Protein AF-A0AAV5CEX2-F1 (afdb_monomer_lite)

Organism: NCBI:txid191504

Structure (mmCIF, N/CA/C/O backbone):
data_AF-A0AAV5CEX2-F1
#
_entry.id   AF-A0AAV5CEX2-F1
#
loop_
_atom_site.group_PDB
_atom_site.id
_atom_site.type_symbol
_atom_site.label_atom_id
_atom_site.label_alt_id
_atom_site.label_comp_id
_atom_site.label_asym_id
_atom_site.label_entity_id
_atom_site.label_seq_id
_atom_site.pdbx_PDB_ins_code
_atom_site.Cartn_x
_atom_site.Cartn_y
_atom_site.Cartn_z
_atom_site.occupancy
_atom_site.B_iso_or_equiv
_atom_site.auth_seq_id
_atom_site.auth_comp_id
_atom_site.auth_asym_id
_atom_site.auth_atom_id
_atom_site.pdbx_PDB_model_num
ATOM 1 N N . MET A 1 1 ? 5.360 38.383 19.559 1.00 53.12 1 MET A N 1
ATOM 2 C CA . MET A 1 1 ? 5.029 36.950 19.767 1.00 53.12 1 MET A CA 1
ATOM 3 C C . MET A 1 1 ? 3.767 36.506 18.999 1.00 53.12 1 MET A C 1
ATOM 5 O O . MET A 1 1 ? 2.998 35.711 19.512 1.00 53.12 1 MET A O 1
ATOM 9 N N . THR A 1 2 ? 3.507 36.973 17.769 1.00 54.28 2 THR A N 1
ATOM 10 C CA . THR A 1 2 ? 2.119 36.939 17.240 1.00 54.28 2 THR A CA 1
ATOM 11 C C . THR A 1 2 ? 1.915 36.321 15.856 1.00 54.28 2 THR A C 1
ATOM 13 O O . THR A 1 2 ? 0.765 36.103 15.491 1.00 54.28 2 THR A O 1
ATOM 16 N N . ASN A 1 3 ? 2.972 35.969 15.113 1.00 58.25 3 ASN A N 1
ATOM 17 C CA . ASN A 1 3 ? 2.827 35.306 13.804 1.00 58.25 3 ASN A CA 1
ATOM 18 C C . ASN A 1 3 ? 3.047 33.789 13.851 1.00 58.25 3 ASN A C 1
ATOM 20 O O . ASN A 1 3 ? 2.354 33.069 13.145 1.00 58.25 3 ASN A O 1
ATOM 24 N N . SER A 1 4 ? 3.948 33.289 14.705 1.00 56.34 4 SER A N 1
ATOM 25 C CA . SER A 1 4 ? 4.245 31.848 14.772 1.00 56.34 4 SER A CA 1
ATOM 26 C C . SER A 1 4 ? 3.062 31.043 15.321 1.00 56.34 4 SER A C 1
ATOM 28 O O . SER A 1 4 ? 2.589 30.122 14.670 1.00 56.34 4 SER A O 1
ATOM 30 N N . VAL A 1 5 ? 2.484 31.482 16.448 1.00 73.75 5 VAL A N 1
ATOM 31 C CA . VAL A 1 5 ? 1.336 30.813 17.091 1.00 73.75 5 VAL A CA 1
ATOM 32 C C . VAL A 1 5 ? 0.100 30.804 16.187 1.00 73.75 5 VAL A C 1
ATOM 34 O O . VAL A 1 5 ? -0.589 29.794 16.096 1.00 73.75 5 VAL A O 1
ATOM 37 N N . LYS A 1 6 ? -0.155 31.900 15.457 1.00 67.31 6 LYS A N 1
ATOM 38 C CA . LYS A 1 6 ? -1.261 31.973 14.489 1.00 67.31 6 LYS A CA 1
ATOM 39 C C . LYS A 1 6 ? -1.053 31.028 13.304 1.00 67.31 6 LYS A C 1
ATOM 41 O O . LYS A 1 6 ? -2.017 30.441 12.832 1.00 67.31 6 LYS A O 1
ATOM 46 N N . LYS A 1 7 ? 0.192 30.858 12.848 1.00 65.12 7 LYS A N 1
ATOM 47 C CA . LYS A 1 7 ? 0.532 29.926 11.766 1.00 65.12 7 LYS A CA 1
ATOM 48 C C . LYS A 1 7 ? 0.363 28.474 12.211 1.00 65.12 7 LYS A C 1
ATOM 50 O O . LYS A 1 7 ? -0.209 27.688 11.470 1.00 65.12 7 LYS A O 1
ATOM 55 N N . THR A 1 8 ? 0.789 28.144 13.430 1.00 70.88 8 THR A N 1
ATOM 56 C CA . THR A 1 8 ? 0.593 26.813 14.023 1.00 70.88 8 THR A CA 1
ATOM 57 C C . THR A 1 8 ? -0.887 26.496 14.222 1.00 70.88 8 THR A C 1
ATOM 59 O O . THR A 1 8 ? -1.324 25.418 13.842 1.00 70.88 8 THR A O 1
ATOM 62 N N . ALA A 1 9 ? -1.677 27.440 14.741 1.00 68.81 9 ALA A N 1
ATOM 63 C CA . ALA A 1 9 ? -3.119 27.255 14.905 1.00 68.81 9 ALA A CA 1
ATOM 64 C C . ALA A 1 9 ? -3.847 27.083 13.559 1.00 68.81 9 ALA A C 1
ATOM 66 O O . ALA A 1 9 ? -4.749 26.261 13.457 1.00 68.81 9 ALA A O 1
ATOM 67 N N . ALA A 1 10 ? -3.435 27.815 12.517 1.00 64.75 10 ALA A N 1
ATOM 68 C CA . ALA A 1 10 ? -3.994 27.660 11.174 1.00 64.75 10 ALA A CA 1
ATOM 69 C C . ALA A 1 10 ? -3.638 26.305 10.541 1.00 64.75 10 ALA A C 1
ATOM 71 O O . ALA A 1 10 ? -4.496 25.695 9.915 1.00 64.75 10 ALA A O 1
ATOM 72 N N . LEU A 1 11 ? -2.405 25.820 10.732 1.00 65.06 11 LEU A N 1
ATOM 73 C CA . LEU A 1 11 ? -1.997 24.481 10.293 1.00 65.06 11 LEU A CA 1
ATOM 74 C C . LEU A 1 11 ? -2.801 23.384 10.999 1.00 65.06 11 LEU A C 1
ATOM 76 O O . LEU A 1 11 ? -3.306 22.497 10.325 1.00 65.06 11 LEU A O 1
ATOM 80 N N . LEU A 1 12 ? -2.978 23.490 12.319 1.00 66.81 12 LEU A N 1
ATOM 81 C CA . LEU A 1 12 ? -3.768 22.534 13.100 1.00 66.81 12 LEU A CA 1
ATOM 82 C C . LEU A 1 12 ? -5.240 22.523 12.670 1.00 66.81 12 LEU A C 1
ATOM 84 O O . LEU A 1 12 ? -5.784 21.460 12.409 1.00 66.81 12 LEU A O 1
ATOM 88 N N . LEU A 1 13 ? -5.861 23.696 12.501 1.00 66.56 13 LEU A N 1
ATOM 89 C CA . LEU A 1 13 ? -7.239 23.797 12.003 1.00 66.56 13 LEU A CA 1
ATOM 90 C C . LEU A 1 13 ? -7.391 23.237 10.585 1.00 66.56 13 LEU A C 1
ATOM 92 O O . LEU A 1 13 ? -8.427 22.669 10.249 1.00 66.56 13 LEU A O 1
ATOM 96 N N . GLN A 1 14 ? -6.376 23.405 9.736 1.00 61.75 14 GLN A N 1
ATOM 97 C CA . GLN A 1 14 ? -6.399 22.886 8.373 1.00 61.75 14 GLN A CA 1
ATOM 98 C C . GLN A 1 14 ? -6.194 21.366 8.333 1.00 61.75 14 GLN A C 1
ATOM 100 O O . GLN A 1 14 ? -6.849 20.694 7.534 1.00 61.75 14 GLN A O 1
ATOM 105 N N . GLU A 1 15 ? -5.345 20.813 9.201 1.00 68.44 15 GLU A N 1
ATOM 106 C CA . GLU A 1 15 ? -5.216 19.366 9.401 1.00 68.44 15 GLU A CA 1
ATOM 107 C C . GLU A 1 15 ? -6.519 18.772 9.944 1.00 68.44 15 GLU A C 1
ATOM 109 O O . GLU A 1 15 ? -7.045 17.848 9.330 1.00 68.44 15 GLU A O 1
ATOM 114 N N . GLU A 1 16 ? -7.106 19.359 10.993 1.00 69.62 16 GLU A N 1
ATOM 115 C CA . GLU A 1 16 ? -8.391 18.930 11.562 1.00 69.62 16 GLU A CA 1
ATOM 116 C C . GLU A 1 16 ? -9.518 18.977 10.523 1.00 69.62 16 GLU A C 1
ATOM 118 O O . GLU A 1 16 ? -10.242 17.999 10.355 1.00 69.62 16 GLU A O 1
ATOM 123 N N . ALA A 1 17 ? -9.645 20.068 9.760 1.00 58.16 17 ALA A N 1
ATOM 124 C CA . ALA A 1 17 ? -10.664 20.185 8.716 1.00 58.16 17 ALA A CA 1
ATOM 125 C C . ALA A 1 17 ? -10.463 19.166 7.582 1.00 58.16 17 ALA A C 1
ATOM 127 O O . ALA A 1 17 ? -11.435 18.616 7.064 1.00 58.16 17 ALA A O 1
ATOM 128 N N . THR A 1 18 ? -9.210 18.884 7.211 1.00 57.75 18 THR A N 1
ATOM 129 C CA . THR A 1 18 ? -8.887 17.847 6.219 1.00 57.75 18 THR A CA 1
ATOM 130 C C . THR A 1 18 ? -9.246 16.464 6.753 1.00 57.75 18 THR A C 1
ATOM 132 O O . THR A 1 18 ? -9.806 15.651 6.023 1.00 57.75 18 THR A O 1
ATOM 135 N N . GLN A 1 19 ? -8.980 16.214 8.032 1.00 63.09 19 GLN A N 1
ATOM 136 C CA . GLN A 1 19 ? -9.268 14.954 8.704 1.00 63.09 19 GLN A CA 1
ATOM 137 C C . GLN A 1 19 ? -10.779 14.733 8.859 1.00 63.09 19 GLN A C 1
ATOM 139 O O . GLN A 1 19 ? -11.254 13.635 8.584 1.00 63.09 19 GLN A O 1
ATOM 144 N N . ILE A 1 20 ? -11.545 15.782 9.176 1.00 63.22 20 ILE A N 1
ATOM 145 C CA . ILE A 1 20 ? -13.016 15.763 9.207 1.00 63.22 20 ILE A CA 1
ATOM 146 C C . ILE A 1 20 ? -13.577 15.509 7.805 1.00 63.22 20 ILE A C 1
ATOM 148 O O . ILE A 1 20 ? -14.399 14.619 7.628 1.00 63.22 20 ILE A O 1
ATOM 152 N N . PHE A 1 21 ? -13.110 16.232 6.782 1.00 60.03 21 PHE A N 1
ATOM 153 C CA . PHE A 1 21 ? -13.583 16.025 5.409 1.00 60.03 21 PHE A CA 1
ATOM 154 C C . PHE A 1 21 ? -13.273 14.609 4.900 1.00 60.03 21 PHE A C 1
ATOM 156 O O . PHE A 1 21 ? -14.098 13.986 4.229 1.00 60.03 21 PHE A O 1
ATOM 163 N N . GLN A 1 22 ? -12.102 14.076 5.258 1.00 63.06 22 GLN A N 1
ATOM 164 C CA . GLN A 1 22 ? -11.739 12.689 4.985 1.00 63.06 22 GLN A CA 1
ATOM 165 C C . GLN A 1 22 ? -12.627 11.703 5.753 1.00 63.06 22 GLN A C 1
ATOM 167 O O . GLN A 1 22 ? -13.055 10.723 5.153 1.00 63.06 22 GLN A O 1
ATOM 172 N N . GLN A 1 23 ? -12.950 11.956 7.025 1.00 66.00 23 GLN A N 1
ATOM 173 C CA . GLN A 1 23 ? -13.856 11.107 7.807 1.00 66.00 23 GLN A CA 1
ATOM 174 C C . GLN A 1 23 ? -15.271 11.091 7.228 1.00 66.00 23 GLN A C 1
ATOM 176 O O . GLN A 1 23 ? -15.800 10.013 6.993 1.00 66.00 23 GLN A O 1
ATOM 181 N N . GLU A 1 24 ? -15.862 12.250 6.939 1.00 66.38 24 GLU A N 1
ATOM 182 C CA . GLU A 1 24 ? -17.240 12.358 6.437 1.00 66.38 24 GLU A CA 1
ATOM 183 C C . GLU A 1 24 ? -17.398 11.721 5.049 1.00 66.38 24 GLU A C 1
ATOM 185 O O . GLU A 1 24 ? -18.304 10.918 4.815 1.00 66.38 24 GLU A O 1
ATOM 190 N N . GLY A 1 25 ? -16.471 12.008 4.125 1.00 65.88 25 GLY A N 1
ATOM 191 C CA . GLY A 1 25 ? -16.486 11.398 2.793 1.00 65.88 25 GLY A CA 1
ATOM 192 C C . GLY A 1 25 ? -16.312 9.879 2.842 1.00 65.88 25 GLY A C 1
ATOM 193 O O . GLY A 1 25 ? -16.915 9.146 2.057 1.00 65.88 25 GLY A O 1
ATOM 194 N N . MET A 1 26 ? -15.516 9.388 3.790 1.00 67.62 26 MET A N 1
ATOM 195 C CA . MET A 1 26 ? -15.276 7.962 3.950 1.00 67.62 26 MET A CA 1
ATOM 196 C C . MET A 1 26 ? -16.407 7.249 4.702 1.00 67.62 26 MET A C 1
ATOM 198 O O . MET A 1 26 ? -16.739 6.114 4.360 1.00 67.62 26 MET A O 1
ATOM 202 N N . LEU A 1 27 ? -17.056 7.921 5.656 1.00 67.19 27 LEU A N 1
ATOM 203 C CA . LEU A 1 27 ? -18.262 7.440 6.328 1.00 67.19 27 LEU A CA 1
ATOM 204 C C . LEU A 1 27 ? -19.394 7.239 5.317 1.00 67.19 27 LEU A C 1
ATOM 206 O O . LEU A 1 27 ? -20.019 6.181 5.312 1.00 67.19 27 LEU A O 1
ATOM 210 N N . PHE A 1 28 ? -19.570 8.184 4.388 1.00 68.94 28 PHE A N 1
ATOM 211 C CA . PHE A 1 28 ? -20.529 8.051 3.294 1.00 68.94 28 PHE A CA 1
ATOM 212 C C . PHE A 1 28 ? -20.245 6.809 2.439 1.00 68.94 28 PHE A C 1
ATOM 214 O O . PHE A 1 28 ? -21.138 5.999 2.219 1.00 68.94 28 PHE A O 1
ATOM 221 N N . ILE A 1 29 ? -18.993 6.595 2.014 1.00 65.50 29 ILE A N 1
ATOM 222 C CA . ILE A 1 29 ? -18.593 5.407 1.234 1.00 65.50 29 ILE A CA 1
ATOM 223 C C . ILE A 1 29 ? -18.960 4.100 1.956 1.00 65.50 29 ILE A C 1
ATOM 225 O O . ILE A 1 29 ? -19.429 3.155 1.313 1.00 65.50 29 ILE A O 1
ATOM 229 N N . LEU A 1 30 ? -18.754 4.046 3.276 1.00 66.56 30 LEU A N 1
ATOM 230 C CA . LEU A 1 30 ? -19.117 2.894 4.101 1.00 66.56 30 LEU A CA 1
ATOM 231 C C . LEU A 1 30 ? -20.638 2.716 4.198 1.00 66.56 30 LEU A C 1
ATOM 233 O O . LEU A 1 30 ? -21.121 1.590 4.098 1.00 66.56 30 LEU A O 1
ATOM 237 N N . GLU A 1 31 ? -21.386 3.808 4.352 1.00 70.94 31 GLU A N 1
ATOM 238 C CA . GLU A 1 31 ? -22.841 3.800 4.515 1.00 70.94 31 GLU A CA 1
ATOM 239 C C . GLU A 1 31 ? -23.570 3.368 3.234 1.00 70.94 31 GLU A C 1
ATOM 241 O O . GLU A 1 31 ? -24.459 2.518 3.287 1.00 70.94 31 GLU A O 1
ATOM 246 N N . VAL A 1 32 ? -23.139 3.853 2.061 1.00 75.31 32 VAL A N 1
ATOM 247 C CA . VAL A 1 32 ? -23.712 3.441 0.762 1.00 75.31 32 VAL A CA 1
ATOM 248 C C . VAL A 1 32 ? -23.079 2.173 0.177 1.00 75.31 32 VAL A C 1
ATOM 250 O O . VAL A 1 32 ? -23.439 1.761 -0.925 1.00 75.31 32 VAL A O 1
ATOM 253 N N . SER A 1 33 ? -22.165 1.518 0.907 1.00 71.12 33 SER A N 1
ATOM 254 C CA . SER A 1 33 ? -21.498 0.272 0.489 1.00 71.12 33 SER A CA 1
ATOM 255 C C . SER A 1 33 ? -20.850 0.356 -0.901 1.00 71.12 33 SER A C 1
ATOM 257 O O . SER A 1 33 ? -20.864 -0.607 -1.675 1.00 71.12 33 SER A O 1
ATOM 259 N N . LEU A 1 34 ? -20.273 1.512 -1.235 1.00 80.31 34 LEU A N 1
ATOM 260 C CA . LEU A 1 34 ? -19.620 1.702 -2.525 1.00 80.31 34 LEU A CA 1
ATOM 261 C C . LEU A 1 34 ? -18.303 0.926 -2.577 1.00 80.31 34 LEU A C 1
ATOM 263 O O . LEU A 1 34 ? -17.492 0.947 -1.650 1.00 80.31 34 LEU A O 1
ATOM 267 N N . VAL A 1 35 ? -18.075 0.243 -3.698 1.00 81.44 35 VAL A N 1
ATOM 268 C CA . VAL A 1 35 ? -16.798 -0.426 -3.952 1.00 81.44 35 VAL A CA 1
ATOM 269 C C . VAL A 1 35 ? -15.774 0.628 -4.361 1.00 81.44 35 VAL A C 1
ATOM 271 O O . VAL A 1 35 ? -15.894 1.239 -5.421 1.00 81.44 35 VAL A O 1
ATOM 274 N N . CYS A 1 36 ? -14.746 0.814 -3.536 1.00 85.88 36 CYS A N 1
ATOM 275 C CA . CYS A 1 36 ? -13.608 1.663 -3.870 1.00 85.88 36 CYS A CA 1
ATOM 276 C C . CYS A 1 36 ? -12.507 0.850 -4.543 1.00 85.88 36 CYS A C 1
ATOM 278 O O . CYS A 1 36 ? -12.081 -0.186 -4.030 1.00 85.88 36 CYS A O 1
ATOM 280 N N . TYR A 1 37 ? -12.001 1.365 -5.657 1.00 88.19 37 TYR A N 1
ATOM 281 C CA . TYR A 1 37 ? -10.818 0.835 -6.319 1.00 88.19 37 TYR A CA 1
ATOM 282 C C . TYR A 1 37 ? -9.634 1.765 -6.067 1.00 88.19 37 TYR A C 1
ATOM 284 O O . TYR A 1 37 ? -9.762 2.984 -6.164 1.00 88.19 37 TYR A O 1
ATOM 292 N N . CYS A 1 38 ? -8.489 1.184 -5.730 1.00 88.69 38 CYS A N 1
ATOM 293 C CA . CYS A 1 38 ? -7.238 1.892 -5.506 1.00 88.69 38 CYS A CA 1
ATOM 294 C C . CYS A 1 38 ? -6.265 1.540 -6.626 1.00 88.69 38 CYS A C 1
ATOM 296 O O . CYS A 1 38 ? -6.035 0.357 -6.874 1.00 88.69 38 CYS A O 1
ATOM 298 N N . ASN A 1 39 ? -5.707 2.548 -7.289 1.00 89.69 39 ASN A N 1
ATOM 299 C CA . ASN A 1 39 ? -4.622 2.383 -8.249 1.00 89.69 39 ASN A CA 1
ATOM 300 C C . ASN A 1 39 ? -3.357 2.969 -7.618 1.00 89.69 39 ASN A C 1
ATOM 302 O O . ASN A 1 39 ? -3.332 4.161 -7.308 1.00 89.69 39 ASN A O 1
ATOM 306 N N . VAL A 1 40 ? -2.364 2.121 -7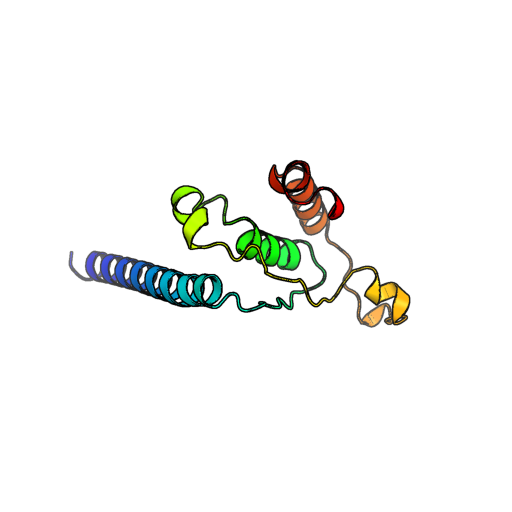.368 1.00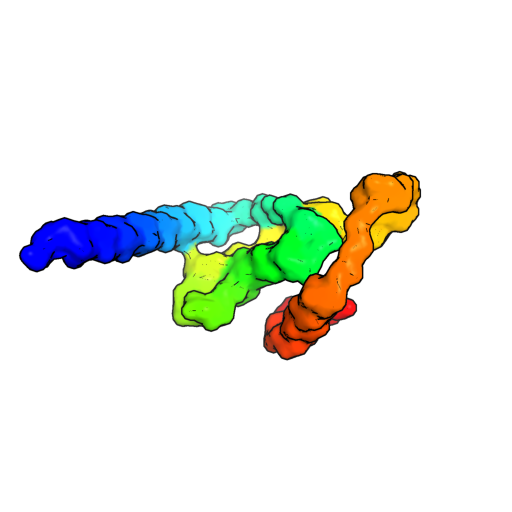 89.06 40 VAL A N 1
ATOM 307 C CA . VAL A 1 40 ? -1.090 2.493 -6.737 1.00 89.06 40 VAL A CA 1
ATOM 308 C C . VAL A 1 40 ? 0.057 1.850 -7.497 1.00 89.06 40 VAL A C 1
ATOM 310 O O . VAL A 1 40 ? -0.121 0.833 -8.171 1.00 89.06 40 VAL A O 1
ATOM 313 N N . ASP A 1 41 ? 1.240 2.435 -7.353 1.00 87.31 41 ASP A N 1
ATOM 314 C CA . ASP A 1 41 ? 2.454 1.913 -7.963 1.00 87.31 41 ASP A CA 1
ATOM 315 C C . ASP A 1 41 ? 2.794 0.510 -7.434 1.00 87.31 41 ASP A C 1
ATOM 317 O O . ASP A 1 41 ? 2.523 0.166 -6.279 1.00 87.31 41 ASP A O 1
ATOM 321 N N . SER A 1 42 ? 3.410 -0.307 -8.294 1.00 86.19 42 SER A N 1
ATOM 322 C CA . SER A 1 42 ? 3.830 -1.683 -7.990 1.00 86.19 42 SER A CA 1
ATOM 323 C C . SER A 1 42 ? 5.105 -1.724 -7.131 1.00 86.19 42 SER A C 1
ATOM 325 O O . SER A 1 42 ? 6.060 -2.440 -7.450 1.00 86.19 42 SER A O 1
ATOM 327 N N . ASP A 1 43 ? 5.144 -0.954 -6.050 1.00 89.00 43 ASP A N 1
ATOM 328 C CA . ASP A 1 43 ? 6.282 -0.857 -5.143 1.00 89.00 43 ASP A CA 1
ATOM 329 C C . ASP A 1 43 ? 5.846 -0.949 -3.662 1.00 89.00 43 ASP A C 1
ATOM 331 O O . ASP A 1 43 ? 4.651 -0.928 -3.338 1.00 89.00 43 ASP A O 1
ATOM 335 N N . PRO A 1 44 ? 6.800 -1.087 -2.721 1.00 91.25 44 PRO A N 1
ATOM 336 C CA . PRO A 1 44 ? 6.477 -1.199 -1.301 1.00 91.25 44 PRO A CA 1
ATOM 337 C C . PRO A 1 44 ? 5.774 0.036 -0.718 1.00 91.25 44 PRO A C 1
ATOM 339 O O . PRO A 1 44 ? 5.094 -0.086 0.300 1.00 91.25 44 PRO A O 1
ATOM 342 N N . TYR A 1 45 ? 5.928 1.220 -1.313 1.00 90.81 45 TYR A N 1
ATOM 343 C CA . TYR A 1 45 ? 5.291 2.455 -0.853 1.00 90.81 45 TYR A CA 1
ATOM 344 C C . TYR A 1 45 ? 3.841 2.540 -1.327 1.00 90.81 45 TYR A C 1
ATOM 346 O O . TYR A 1 45 ? 2.964 2.829 -0.512 1.00 90.81 45 TYR A O 1
ATOM 354 N N . GLY A 1 46 ? 3.571 2.224 -2.594 1.00 90.75 46 GLY A N 1
ATOM 355 C CA . GLY A 1 46 ? 2.223 2.099 -3.139 1.00 90.75 46 GLY A CA 1
ATOM 356 C C . GLY A 1 46 ? 1.405 1.081 -2.349 1.00 90.75 46 GLY A C 1
ATOM 357 O O . GLY A 1 46 ? 0.289 1.371 -1.904 1.00 90.75 46 GLY A O 1
ATOM 358 N N . PHE A 1 47 ? 2.010 -0.069 -2.045 1.00 90.44 47 PHE A N 1
ATOM 359 C CA . PHE A 1 47 ? 1.391 -1.061 -1.175 1.00 90.44 47 PHE A CA 1
ATOM 360 C C . PHE A 1 47 ? 1.116 -0.518 0.243 1.00 90.44 47 PHE A C 1
ATOM 362 O O . PHE A 1 47 ? 0.034 -0.737 0.785 1.00 90.44 47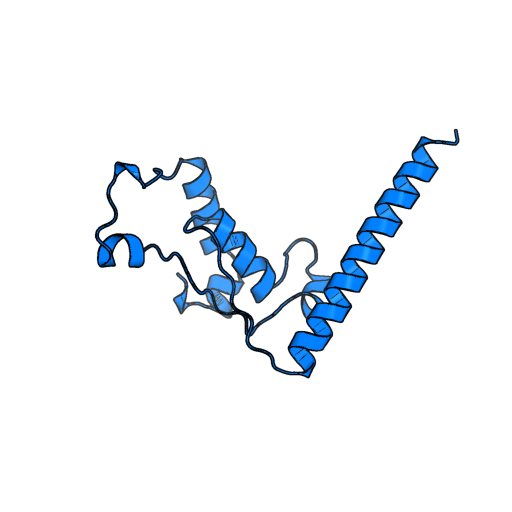 PHE A O 1
ATOM 369 N N . ASP A 1 48 ? 2.060 0.209 0.855 1.00 90.81 48 ASP A N 1
ATOM 370 C CA . ASP A 1 48 ? 1.894 0.814 2.189 1.00 90.81 48 ASP A CA 1
ATOM 371 C C . ASP A 1 48 ? 0.724 1.815 2.230 1.00 90.81 48 ASP A C 1
ATOM 373 O O . ASP A 1 48 ? -0.039 1.850 3.201 1.00 90.81 48 ASP A O 1
ATOM 377 N N . ILE A 1 49 ? 0.540 2.591 1.157 1.00 90.12 49 ILE A N 1
ATOM 378 C CA . ILE A 1 49 ? -0.592 3.512 0.987 1.00 90.12 49 ILE A CA 1
ATOM 379 C C . ILE A 1 49 ? -1.904 2.726 0.949 1.00 90.12 49 ILE A C 1
ATOM 381 O O . ILE A 1 49 ? -2.807 2.994 1.744 1.00 90.12 49 ILE A O 1
ATOM 385 N N . MET A 1 50 ? -2.001 1.719 0.080 1.00 90.38 50 MET A N 1
ATOM 386 C CA . MET A 1 50 ? -3.201 0.887 -0.035 1.00 90.38 50 MET A CA 1
ATOM 387 C C . MET A 1 50 ? -3.533 0.188 1.293 1.00 90.38 50 MET A C 1
ATOM 389 O O . MET A 1 50 ? -4.676 0.230 1.755 1.00 90.38 50 MET A O 1
ATOM 393 N N . ALA A 1 51 ? -2.527 -0.375 1.964 1.00 89.88 51 ALA A N 1
ATOM 394 C CA . ALA A 1 51 ? -2.688 -1.016 3.262 1.00 89.88 51 ALA A CA 1
ATOM 395 C C . ALA A 1 51 ? -3.136 -0.025 4.349 1.00 89.88 51 ALA A C 1
ATOM 397 O O . ALA A 1 51 ? -3.937 -0.385 5.210 1.00 89.88 51 ALA A O 1
ATOM 398 N N . THR A 1 52 ? -2.672 1.226 4.298 1.00 88.69 52 THR A N 1
ATOM 399 C CA . THR A 1 52 ? -3.110 2.288 5.215 1.00 88.69 52 THR A CA 1
ATOM 400 C C . THR A 1 52 ? -4.587 2.610 5.026 1.00 88.69 52 THR A C 1
ATOM 402 O O . THR A 1 52 ? -5.310 2.712 6.013 1.00 88.69 52 THR A O 1
ATOM 405 N N . TYR A 1 53 ? -5.066 2.705 3.784 1.00 87.81 53 TYR A N 1
ATOM 406 C CA . TYR A 1 53 ? -6.492 2.903 3.523 1.00 87.81 53 TYR A CA 1
ATOM 407 C C . TYR A 1 53 ? -7.330 1.682 3.908 1.00 87.81 53 TYR A C 1
ATOM 409 O O . TYR A 1 53 ? -8.442 1.846 4.395 1.00 87.81 53 TYR A O 1
ATOM 417 N N . LYS A 1 54 ? -6.821 0.457 3.736 1.00 87.81 54 LYS A N 1
ATOM 418 C CA . LYS A 1 54 ? -7.587 -0.761 4.042 1.00 87.81 54 LYS A CA 1
ATOM 419 C C . LYS A 1 54 ? -7.648 -1.096 5.531 1.00 87.81 54 LYS A C 1
ATOM 421 O O . LYS A 1 54 ? -8.717 -1.408 6.056 1.00 87.81 54 LYS A O 1
ATOM 426 N N . PHE A 1 55 ? -6.500 -1.070 6.201 1.00 87.81 55 PHE A N 1
ATOM 427 C CA . PHE A 1 55 ? -6.345 -1.526 7.586 1.00 87.81 55 PHE A CA 1
ATOM 428 C C . PHE A 1 55 ? -6.270 -0.369 8.585 1.00 87.81 55 PHE A C 1
ATOM 430 O O . PHE A 1 55 ? -6.498 -0.577 9.777 1.00 87.81 55 PHE A O 1
ATOM 437 N N . GLY A 1 56 ? -6.014 0.848 8.104 1.00 86.44 56 GLY A N 1
ATOM 438 C CA . GLY A 1 56 ? -5.799 2.038 8.917 1.00 86.44 56 GLY A CA 1
ATOM 439 C C . GLY A 1 56 ? -4.316 2.342 9.143 1.00 86.44 56 GLY A C 1
ATOM 440 O O . GLY A 1 56 ? -3.442 1.476 9.065 1.00 86.44 56 GLY A O 1
ATOM 441 N N . SER A 1 57 ? -4.025 3.607 9.448 1.00 83.31 57 SER A N 1
ATOM 442 C CA . SER A 1 57 ? -2.675 4.058 9.796 1.00 83.31 57 SER A CA 1
ATOM 443 C C . SER A 1 57 ? -2.303 3.645 11.218 1.00 83.31 57 SER A C 1
ATOM 445 O O . SER A 1 57 ? -3.053 3.890 12.159 1.00 83.31 57 SER A O 1
ATOM 447 N N . LEU A 1 58 ? -1.086 3.123 11.402 1.00 77.12 58 LEU A N 1
ATOM 448 C CA . LEU A 1 58 ? -0.539 2.829 12.734 1.00 77.12 58 LEU A CA 1
ATOM 449 C C . LEU A 1 58 ? -0.396 4.090 13.603 1.00 77.12 58 LEU A C 1
ATOM 451 O O . LEU A 1 58 ? -0.525 4.010 14.821 1.00 77.12 58 LEU A O 1
ATOM 455 N N . LYS A 1 59 ? -0.142 5.255 12.988 1.00 75.38 59 LYS A N 1
ATOM 456 C CA . LYS A 1 59 ? -0.011 6.535 13.708 1.00 75.38 59 LYS A CA 1
ATOM 457 C C . LYS A 1 59 ? -1.359 7.081 14.176 1.00 75.38 59 LYS A C 1
ATOM 459 O O . LYS A 1 59 ? -1.405 7.791 15.171 1.00 75.38 59 LYS A O 1
ATOM 464 N N . LEU A 1 60 ? -2.434 6.733 13.471 1.00 77.69 60 LEU A N 1
ATOM 465 C CA . LEU A 1 60 ? -3.808 7.144 13.765 1.00 77.69 60 LEU A CA 1
ATOM 466 C C . LEU A 1 60 ? -4.649 5.932 14.179 1.00 77.69 60 LEU A C 1
ATOM 468 O O . LEU A 1 60 ? -5.801 5.798 13.780 1.00 77.69 60 LEU A O 1
ATOM 472 N N . ALA A 1 61 ? -4.071 5.017 14.964 1.00 74.06 61 ALA A N 1
ATOM 473 C CA . ALA A 1 61 ? -4.729 3.758 15.310 1.00 74.06 61 ALA A CA 1
ATOM 474 C C . ALA A 1 61 ? -6.057 3.960 16.066 1.00 74.06 61 ALA A C 1
ATOM 476 O O . ALA A 1 61 ? -6.949 3.120 15.970 1.00 74.06 61 ALA A O 1
ATOM 477 N N . TYR A 1 62 ? -6.192 5.073 16.799 1.00 73.19 62 TYR A N 1
ATOM 478 C CA . TYR A 1 62 ? -7.426 5.435 17.496 1.00 73.19 62 TYR A CA 1
ATOM 479 C C . TYR A 1 62 ? -8.565 5.746 16.509 1.00 73.19 62 TYR A C 1
ATOM 481 O O . TYR A 1 62 ? -9.655 5.186 16.632 1.00 73.19 62 TYR A O 1
ATOM 489 N N . ASP A 1 63 ? -8.275 6.537 15.474 1.00 73.31 63 ASP A N 1
ATOM 490 C CA . ASP A 1 63 ? -9.245 6.961 14.455 1.00 73.31 63 ASP A CA 1
ATOM 491 C C . ASP A 1 63 ? -9.364 5.979 13.283 1.00 73.31 63 ASP A C 1
ATOM 493 O O . ASP A 1 63 ? -10.257 6.104 12.448 1.00 73.31 63 ASP A O 1
ATOM 497 N N . ALA A 1 64 ? -8.493 4.969 13.216 1.00 73.25 64 ALA A N 1
ATOM 498 C CA . ALA A 1 64 ? -8.426 3.999 12.125 1.00 73.25 64 ALA A CA 1
ATOM 499 C C . ALA A 1 64 ? -9.769 3.309 11.835 1.00 73.25 64 ALA A C 1
ATOM 501 O O . ALA A 1 64 ? -10.040 2.955 10.692 1.00 73.25 64 ALA A O 1
ATOM 502 N N . LYS A 1 65 ? -10.637 3.145 12.842 1.00 72.31 65 LYS A N 1
ATOM 503 C CA . LYS A 1 65 ? -11.982 2.573 12.658 1.00 72.31 65 LYS A CA 1
ATOM 504 C C . LYS A 1 65 ? -12.879 3.428 11.760 1.00 72.31 65 LYS A C 1
ATOM 506 O O . LYS A 1 65 ? -13.704 2.869 11.048 1.00 72.31 65 LYS A O 1
ATOM 511 N N . PHE A 1 66 ? -12.693 4.744 11.793 1.00 72.38 66 PHE A N 1
ATOM 512 C CA . PHE A 1 66 ? -13.456 5.729 11.024 1.00 72.38 66 PHE A CA 1
ATOM 513 C C . PHE A 1 66 ? -12.702 6.231 9.790 1.00 72.38 66 PHE A C 1
ATOM 515 O O . PHE A 1 66 ? -13.255 7.007 9.025 1.00 72.38 66 PHE A O 1
ATOM 522 N N . LEU A 1 67 ? -11.447 5.802 9.603 1.00 77.06 67 LEU A N 1
ATOM 523 C CA . LEU A 1 67 ? -10.551 6.230 8.519 1.00 77.06 67 LEU A CA 1
ATOM 524 C C . LEU A 1 67 ? -10.066 5.083 7.613 1.00 77.06 67 LEU A C 1
ATOM 526 O O . LEU A 1 67 ? -9.240 5.305 6.728 1.00 77.06 67 LEU A O 1
ATOM 530 N N . ARG A 1 68 ? -10.571 3.858 7.812 1.00 84.25 68 ARG A N 1
ATOM 531 C CA . ARG A 1 68 ? -10.317 2.718 6.927 1.00 84.25 68 ARG A CA 1
ATOM 532 C C . ARG A 1 68 ? -11.493 2.381 6.004 1.00 84.25 68 ARG A C 1
ATOM 534 O O . ARG A 1 68 ? -12.645 2.346 6.429 1.00 84.25 68 ARG A O 1
ATOM 541 N N . VAL A 1 69 ? -11.177 1.999 4.770 1.00 86.25 69 VAL A N 1
ATOM 542 C CA . VAL A 1 69 ? -12.101 1.462 3.764 1.00 86.25 69 VAL A CA 1
ATOM 543 C C . VAL A 1 69 ? -11.807 -0.035 3.581 1.00 86.25 69 VAL A C 1
ATOM 545 O O . VAL A 1 69 ? -10.998 -0.406 2.732 1.00 86.25 69 VAL A O 1
ATOM 548 N N . PRO A 1 70 ? -12.443 -0.940 4.348 1.00 83.75 70 PRO A N 1
ATOM 549 C CA . PRO A 1 70 ? -12.113 -2.368 4.317 1.00 83.75 70 PRO A CA 1
ATOM 550 C C . PRO A 1 70 ? -12.449 -3.029 2.971 1.00 83.75 70 PRO A C 1
ATOM 552 O O . PRO A 1 70 ? -11.795 -3.992 2.572 1.00 83.75 70 PRO A O 1
ATOM 555 N N . ASN A 1 71 ? -13.431 -2.480 2.247 1.00 85.44 71 ASN A N 1
ATOM 556 C CA . ASN A 1 71 ? -13.879 -2.970 0.942 1.00 85.44 71 ASN A CA 1
ATOM 557 C C . ASN A 1 71 ? -13.023 -2.464 -0.229 1.00 85.44 71 ASN A C 1
ATOM 559 O O . ASN A 1 71 ? -13.368 -2.727 -1.383 1.00 85.44 71 ASN A O 1
ATOM 563 N N . ILE A 1 72 ? -11.935 -1.733 0.044 1.00 88.00 72 ILE A N 1
ATOM 564 C CA . ILE A 1 72 ? -11.056 -1.235 -1.007 1.00 88.00 72 ILE A CA 1
ATOM 565 C C . ILE A 1 72 ? -10.399 -2.402 -1.747 1.00 88.00 72 ILE A C 1
ATOM 567 O O . ILE A 1 72 ? -9.888 -3.357 -1.147 1.00 88.00 72 ILE A O 1
ATOM 571 N N . ARG A 1 73 ? -10.432 -2.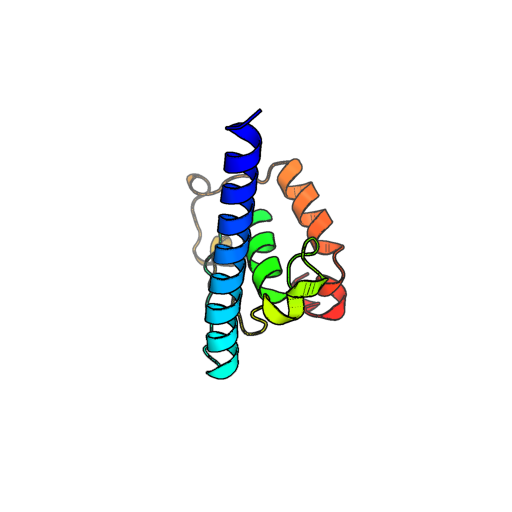327 -3.075 1.00 87.69 73 ARG A N 1
ATOM 572 C CA . ARG A 1 73 ? -9.825 -3.307 -3.973 1.00 87.69 73 ARG A CA 1
ATOM 573 C C . ARG A 1 73 ? -8.650 -2.663 -4.681 1.00 87.69 73 ARG A C 1
ATOM 575 O O . ARG A 1 73 ? -8.790 -1.592 -5.267 1.00 87.69 73 ARG A O 1
ATOM 582 N N . TRP A 1 74 ? -7.496 -3.313 -4.629 1.00 87.94 74 TRP A N 1
ATOM 583 C CA . TRP A 1 74 ? -6.352 -2.888 -5.422 1.00 87.94 74 TRP A CA 1
ATOM 584 C C . TRP A 1 74 ? -6.617 -3.263 -6.883 1.00 87.94 74 TRP A C 1
ATOM 586 O O . TRP A 1 74 ? -6.901 -4.421 -7.178 1.00 87.94 74 TRP A O 1
ATOM 596 N N . LEU A 1 75 ? -6.615 -2.268 -7.768 1.00 85.31 75 LEU A N 1
ATOM 597 C CA . LEU A 1 75 ? -6.864 -2.443 -9.198 1.00 85.31 75 LEU A CA 1
ATOM 598 C C . LEU A 1 75 ? -5.587 -2.823 -9.973 1.00 85.31 75 LEU A C 1
ATOM 600 O O . LEU A 1 75 ? -5.694 -3.341 -11.077 1.00 85.31 75 LEU A O 1
ATOM 604 N N . GLY A 1 76 ? -4.406 -2.577 -9.400 1.00 78.06 76 GLY A N 1
ATOM 605 C CA . GLY A 1 76 ? -3.098 -2.777 -10.035 1.00 78.06 76 GLY A CA 1
ATOM 606 C C . GLY A 1 76 ? -2.202 -1.544 -9.871 1.00 78.06 76 GLY A C 1
ATOM 607 O O . GLY A 1 76 ? -2.610 -0.586 -9.210 1.00 78.06 76 GLY A O 1
ATOM 608 N N . VAL A 1 77 ? -0.971 -1.526 -10.396 1.00 78.00 77 VAL A N 1
ATOM 609 C CA . VAL A 1 77 ? -0.249 -2.560 -11.181 1.00 78.00 77 VAL A CA 1
ATOM 610 C C . VAL A 1 77 ? 0.309 -3.651 -10.260 1.00 78.00 77 VAL A C 1
ATOM 612 O O . VAL A 1 77 ? 0.980 -3.333 -9.281 1.00 78.00 77 VAL A O 1
ATOM 615 N N . PHE A 1 78 ? 0.065 -4.930 -10.557 1.00 83.12 78 PHE A N 1
ATOM 616 C CA . PHE A 1 78 ? 0.639 -6.031 -9.778 1.00 83.12 78 PHE A CA 1
ATOM 617 C C . PHE A 1 78 ? 1.999 -6.474 -10.325 1.00 83.12 78 PHE A C 1
ATOM 619 O O . PHE A 1 78 ? 2.296 -6.384 -11.518 1.00 83.12 78 PHE A O 1
ATOM 626 N N . THR A 1 79 ? 2.824 -7.067 -9.461 1.00 79.00 79 THR A N 1
ATOM 627 C CA . THR A 1 79 ? 4.102 -7.665 -9.878 1.00 79.00 79 THR A CA 1
ATOM 628 C C . THR A 1 79 ? 3.915 -8.859 -10.823 1.00 79.00 79 THR A C 1
ATOM 630 O O . THR A 1 79 ? 4.813 -9.162 -11.611 1.00 79.00 79 THR A O 1
ATOM 633 N N . SER A 1 80 ? 2.754 -9.524 -10.783 1.00 82.50 80 SER A N 1
ATOM 634 C CA . SER A 1 80 ? 2.341 -10.548 -11.752 1.00 82.50 80 SER A CA 1
ATOM 635 C C . SER A 1 80 ? 2.127 -9.969 -13.149 1.00 82.50 80 SER A C 1
ATOM 637 O O . SER A 1 80 ? 2.576 -10.569 -14.127 1.00 82.50 80 SER A O 1
ATOM 639 N N . ASP A 1 81 ? 1.538 -8.775 -13.234 1.00 83.88 81 ASP A N 1
ATOM 640 C CA . ASP A 1 81 ? 1.208 -8.102 -14.494 1.00 83.88 81 ASP A CA 1
ATOM 641 C C . ASP A 1 81 ? 2.484 -7.783 -15.282 1.00 83.88 81 ASP A C 1
ATOM 643 O O . ASP A 1 81 ? 2.521 -7.880 -16.507 1.00 83.88 81 ASP A O 1
ATOM 647 N N . LEU A 1 82 ? 3.587 -7.498 -14.578 1.00 81.38 82 LEU A N 1
ATOM 648 C CA . LEU A 1 82 ? 4.897 -7.294 -15.202 1.00 81.38 82 LEU A CA 1
ATOM 649 C C . LEU A 1 82 ? 5.339 -8.491 -16.056 1.00 81.38 82 LEU A C 1
ATOM 651 O O . LEU A 1 82 ? 6.009 -8.292 -17.075 1.00 81.38 82 LEU A O 1
ATOM 655 N N . LYS A 1 83 ? 5.002 -9.716 -15.625 1.00 81.69 83 LYS A N 1
ATOM 656 C CA . LYS A 1 83 ? 5.306 -10.960 -16.346 1.00 81.69 83 LYS A CA 1
ATOM 657 C C . LYS A 1 83 ? 4.262 -11.251 -17.418 1.00 81.69 83 LYS A C 1
ATOM 659 O O . LYS A 1 83 ? 4.647 -11.631 -18.516 1.00 81.69 83 LYS A O 1
ATOM 664 N N . GLU A 1 84 ? 2.982 -11.065 -17.107 1.00 86.94 84 GLU A N 1
ATOM 665 C CA . GLU A 1 84 ? 1.868 -11.364 -18.015 1.00 86.94 84 GLU A CA 1
ATOM 666 C C . GLU A 1 84 ? 1.884 -10.486 -19.271 1.00 86.94 84 GLU A C 1
ATOM 668 O O . GLU A 1 84 ? 1.746 -10.990 -20.383 1.00 86.94 84 GLU A O 1
ATOM 673 N N . TYR A 1 85 ? 2.148 -9.188 -19.110 1.00 85.88 85 TYR A N 1
ATOM 674 C CA . TYR A 1 85 ? 2.199 -8.233 -20.220 1.00 85.88 85 TYR A CA 1
ATOM 675 C C . TYR A 1 85 ? 3.595 -8.087 -20.842 1.00 85.88 85 TYR A C 1
ATOM 677 O O . TYR A 1 85 ? 3.801 -7.201 -21.671 1.00 85.88 85 TYR A O 1
ATOM 685 N N . CYS A 1 86 ? 4.561 -8.934 -20.457 1.00 84.50 86 CYS A N 1
ATOM 686 C CA . CYS A 1 86 ? 5.931 -8.934 -20.987 1.00 84.50 86 CYS A CA 1
ATOM 687 C C . CYS A 1 86 ? 6.569 -7.532 -21.038 1.00 84.50 86 CYS A C 1
ATOM 689 O O . CYS A 1 86 ? 7.186 -7.157 -22.038 1.00 84.50 86 CYS A O 1
ATOM 691 N N . LEU A 1 87 ? 6.405 -6.742 -19.969 1.00 83.75 87 LEU A N 1
ATOM 692 C CA . LEU A 1 87 ? 6.866 -5.353 -19.963 1.00 83.75 87 LEU A CA 1
ATOM 693 C C . LEU A 1 87 ? 8.393 -5.270 -20.170 1.00 83.75 87 LEU A C 1
ATOM 695 O O . LEU A 1 87 ? 9.125 -6.015 -19.515 1.00 83.75 87 LEU A O 1
ATOM 699 N N . PRO A 1 88 ? 8.893 -4.374 -21.041 1.00 84.19 88 PRO A N 1
ATOM 700 C CA . PRO A 1 88 ? 10.325 -4.227 -21.281 1.00 84.19 88 PRO A CA 1
ATOM 701 C C . PRO A 1 88 ? 11.094 -3.841 -20.015 1.00 84.19 88 PRO A C 1
ATOM 703 O O . PRO A 1 88 ? 10.614 -3.043 -19.209 1.00 84.19 88 PRO A O 1
ATOM 706 N N . ASP A 1 89 ? 12.331 -4.323 -19.878 1.00 82.06 89 ASP A N 1
ATOM 707 C CA . ASP A 1 89 ? 13.183 -3.986 -18.728 1.00 82.06 89 ASP A CA 1
ATOM 708 C C . ASP A 1 89 ? 13.500 -2.489 -18.635 1.00 82.06 89 ASP A C 1
ATOM 710 O O . ASP A 1 89 ? 13.681 -1.969 -17.539 1.00 82.06 89 ASP A O 1
ATOM 714 N N . CYS A 1 90 ? 13.494 -1.765 -19.758 1.00 84.12 90 CYS A N 1
ATOM 715 C CA . CYS A 1 90 ? 13.681 -0.313 -19.761 1.00 84.12 90 CYS A CA 1
ATOM 716 C C . CYS A 1 90 ? 12.539 0.459 -19.076 1.00 84.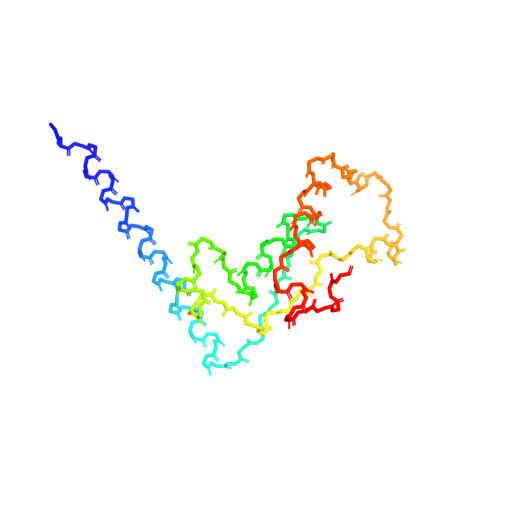12 90 CYS A C 1
ATOM 718 O O . CYS A 1 90 ? 12.727 1.616 -18.711 1.00 84.12 90 CYS A O 1
ATOM 720 N N . CYS A 1 91 ? 11.377 -0.170 -18.877 1.00 80.81 91 CYS A N 1
ATOM 721 C CA . CYS A 1 91 ? 10.242 0.398 -18.152 1.00 80.81 91 CYS A CA 1
ATOM 722 C C . CYS A 1 91 ? 10.214 -0.028 -16.673 1.00 80.81 91 CYS A C 1
ATOM 724 O O . CYS A 1 91 ? 9.286 0.341 -15.956 1.00 80.81 91 CYS A O 1
ATOM 726 N N . ARG A 1 92 ? 11.191 -0.824 -16.213 1.00 82.00 92 ARG A N 1
ATOM 727 C CA . ARG A 1 92 ? 11.248 -1.371 -14.853 1.00 82.00 92 ARG A CA 1
ATOM 728 C C . ARG A 1 92 ? 12.326 -0.665 -14.041 1.00 82.00 92 ARG A C 1
ATOM 730 O O . ARG A 1 92 ? 13.459 -0.506 -14.487 1.00 82.00 92 ARG A O 1
ATOM 737 N N . LEU A 1 93 ? 11.986 -0.303 -12.810 1.00 86.31 93 LEU A N 1
ATOM 738 C CA . LEU A 1 93 ? 12.948 0.186 -11.829 1.00 86.31 93 LEU A CA 1
ATOM 739 C C . LEU A 1 93 ? 13.353 -0.962 -10.906 1.00 86.31 93 LEU A C 1
ATOM 741 O O . LEU A 1 93 ? 12.508 -1.714 -10.419 1.00 86.31 93 LEU A O 1
ATOM 745 N N . GLN A 1 94 ? 14.659 -1.120 -10.684 1.00 86.62 94 GLN A N 1
ATOM 746 C CA . GLN A 1 94 ? 15.154 -2.104 -9.727 1.00 86.62 94 GLN A CA 1
ATOM 747 C C . GLN A 1 94 ? 14.894 -1.621 -8.301 1.00 86.62 94 GLN A C 1
ATOM 749 O O . GLN A 1 94 ? 15.154 -0.463 -7.978 1.00 86.62 94 GLN A O 1
ATOM 754 N N . LEU A 1 95 ? 14.430 -2.533 -7.446 1.00 88.44 95 LEU A N 1
ATOM 755 C CA . LEU A 1 95 ? 14.249 -2.271 -6.021 1.00 88.44 95 LEU A CA 1
ATOM 756 C C . LEU A 1 95 ? 15.589 -1.921 -5.375 1.00 88.44 95 LEU A C 1
ATOM 758 O O . LEU A 1 95 ? 16.542 -2.708 -5.421 1.00 88.44 95 LEU A O 1
ATOM 762 N N . SER A 1 96 ? 15.638 -0.768 -4.718 1.00 93.38 96 SER A N 1
ATOM 763 C CA . SER A 1 96 ? 16.772 -0.382 -3.894 1.00 93.38 96 SER A CA 1
ATOM 764 C C . SER A 1 96 ? 16.837 -1.237 -2.616 1.00 93.38 96 SER A C 1
ATOM 766 O O . SER A 1 96 ? 15.849 -1.860 -2.200 1.00 93.38 96 SER A O 1
ATOM 768 N N . PRO A 1 97 ? 17.991 -1.269 -1.923 1.00 95.06 97 PRO A N 1
ATOM 769 C CA . PRO A 1 97 ? 18.086 -1.911 -0.614 1.00 95.06 97 PRO A CA 1
ATOM 770 C C . PRO A 1 97 ? 17.116 -1.322 0.420 1.00 95.06 97 PRO A C 1
ATOM 772 O O . PRO A 1 97 ? 16.719 -2.015 1.353 1.00 95.06 97 PRO A O 1
ATOM 775 N N . GLU A 1 98 ? 16.745 -0.048 0.278 1.00 94.25 98 GLU A N 1
ATOM 776 C CA . GLU A 1 98 ? 15.783 0.609 1.161 1.00 94.25 98 GLU A CA 1
ATOM 777 C C . GLU A 1 98 ? 14.358 0.119 0.911 1.00 94.25 98 GLU A C 1
ATOM 779 O O . GLU A 1 98 ? 13.677 -0.261 1.866 1.00 94.25 98 GLU A O 1
ATOM 784 N N . ASP A 1 99 ? 13.961 0.011 -0.357 1.00 93.00 99 ASP A N 1
ATOM 785 C CA . ASP A 1 99 ? 12.651 -0.518 -0.745 1.00 93.00 99 ASP A CA 1
ATOM 786 C C . ASP A 1 99 ? 12.473 -1.945 -0.224 1.00 93.00 99 ASP A C 1
ATOM 788 O O . ASP A 1 99 ? 11.436 -2.286 0.347 1.00 93.00 99 ASP A O 1
ATOM 792 N N . ARG A 1 100 ? 13.523 -2.771 -0.337 1.00 93.19 100 ARG A N 1
ATOM 793 C CA . ARG A 1 100 ? 13.527 -4.140 0.197 1.00 93.19 100 ARG A CA 1
ATOM 794 C C . ARG A 1 100 ? 13.311 -4.162 1.709 1.00 93.19 100 ARG A C 1
ATOM 796 O O . ARG A 1 100 ? 12.444 -4.894 2.179 1.00 93.19 100 ARG A O 1
ATOM 803 N N . ARG A 1 101 ? 14.038 -3.333 2.468 1.00 95.31 101 ARG A N 1
ATOM 804 C CA . ARG A 1 101 ? 13.843 -3.224 3.926 1.00 95.31 101 ARG A CA 1
ATOM 805 C C . ARG A 1 101 ? 12.423 -2.784 4.271 1.00 95.31 101 ARG A C 1
ATOM 807 O O . ARG A 1 101 ? 11.845 -3.280 5.236 1.00 95.31 101 ARG A O 1
ATOM 814 N N . LYS A 1 102 ? 11.846 -1.861 3.496 1.00 93.12 102 LYS A N 1
ATOM 815 C CA . LYS A 1 102 ? 10.463 -1.422 3.697 1.00 93.12 102 LYS A CA 1
ATOM 816 C C . LYS A 1 102 ? 9.466 -2.548 3.416 1.00 93.12 102 LYS A C 1
ATOM 818 O O . LYS A 1 102 ? 8.568 -2.755 4.230 1.00 93.12 102 LYS A O 1
ATOM 823 N N . ALA A 1 103 ? 9.653 -3.304 2.336 1.00 92.31 103 ALA A N 1
ATOM 824 C CA . ALA A 1 103 ? 8.832 -4.470 2.015 1.00 92.31 103 ALA A CA 1
ATOM 825 C C . ALA A 1 103 ? 8.885 -5.528 3.130 1.00 92.31 103 ALA A C 1
ATOM 827 O O . ALA A 1 103 ? 7.846 -5.969 3.618 1.00 92.31 103 ALA A O 1
ATOM 828 N N . GLU A 1 104 ? 10.085 -5.871 3.602 1.00 93.75 104 GLU A N 1
ATOM 829 C CA . GLU A 1 104 ? 10.283 -6.790 4.730 1.00 93.75 104 GLU A CA 1
ATOM 830 C C . GLU A 1 104 ? 9.595 -6.272 6.001 1.00 93.75 104 GLU A C 1
ATOM 832 O O . GLU A 1 104 ? 8.877 -7.013 6.673 1.00 93.75 104 GLU A O 1
ATOM 837 N N . GLY A 1 105 ? 9.720 -4.973 6.289 1.00 92.75 105 GLY A N 1
ATOM 838 C CA . GLY A 1 105 ? 9.013 -4.324 7.392 1.00 92.75 105 GLY A CA 1
ATOM 839 C C . GLY A 1 105 ? 7.490 -4.445 7.279 1.00 92.75 105 GLY A C 1
ATOM 840 O O . GLY A 1 105 ? 6.817 -4.710 8.274 1.00 92.75 105 GLY A O 1
ATOM 841 N N . ILE A 1 106 ? 6.929 -4.308 6.077 1.00 91.19 106 ILE A N 1
ATOM 842 C CA . ILE A 1 106 ? 5.489 -4.456 5.829 1.00 91.19 106 ILE A CA 1
ATOM 843 C C . ILE A 1 106 ? 5.020 -5.895 6.099 1.00 91.19 106 ILE A C 1
ATOM 845 O O . ILE A 1 106 ? 4.003 -6.075 6.769 1.00 91.19 106 ILE A O 1
ATOM 849 N N . LEU A 1 107 ? 5.779 -6.913 5.679 1.00 90.75 107 LEU A N 1
ATOM 850 C CA . LEU A 1 107 ? 5.443 -8.335 5.879 1.00 90.75 107 LEU A CA 1
ATOM 851 C C . LEU A 1 107 ? 5.334 -8.746 7.361 1.00 90.75 107 LEU A C 1
ATOM 853 O O . LEU A 1 107 ? 4.634 -9.711 7.703 1.00 90.75 107 LEU A O 1
ATOM 857 N N . THR A 1 108 ? 6.005 -8.005 8.249 1.00 90.56 108 THR A N 1
ATOM 858 C CA . THR A 1 108 ? 5.967 -8.224 9.706 1.00 90.56 108 THR A CA 1
ATOM 859 C C . THR A 1 108 ? 4.756 -7.600 10.407 1.00 90.56 108 THR A C 1
ATOM 861 O O . THR A 1 108 ? 4.522 -7.877 11.584 1.00 90.56 108 THR A O 1
ATOM 864 N N . ARG A 1 109 ? 3.957 -6.776 9.716 1.00 89.19 109 ARG A N 1
ATOM 865 C CA . ARG A 1 109 ? 2.812 -6.080 10.324 1.00 89.19 109 ARG A CA 1
ATOM 866 C C . ARG A 1 109 ? 1.678 -7.045 10.675 1.00 89.19 109 ARG A C 1
ATOM 868 O O . ARG A 1 109 ? 1.452 -8.049 10.008 1.00 89.19 109 ARG A O 1
ATOM 875 N N . CYS A 1 110 ? 0.918 -6.717 11.720 1.00 86.81 110 CYS A N 1
ATOM 876 C CA . CYS A 1 110 ? -0.103 -7.609 12.279 1.00 86.81 110 CYS A CA 1
ATOM 877 C C . CYS A 1 110 ? -1.251 -7.936 11.310 1.00 86.81 110 CYS A C 1
ATOM 879 O O . CYS A 1 110 ? -1.774 -9.047 11.344 1.00 86.81 110 CYS A O 1
ATOM 881 N N . TYR A 1 111 ? -1.631 -7.010 10.427 1.00 86.69 111 TYR A N 1
ATOM 882 C CA . TYR A 1 111 ? -2.694 -7.259 9.452 1.00 86.69 111 TYR A CA 1
ATOM 883 C C . TYR A 1 111 ? -2.285 -8.285 8.384 1.00 86.69 111 TYR A C 1
ATOM 885 O O . TYR A 1 111 ? -3.151 -8.995 7.884 1.00 86.69 111 TYR A O 1
ATOM 893 N N . MET A 1 112 ? -0.984 -8.452 8.108 1.00 87.44 112 MET A N 1
ATOM 894 C CA . MET A 1 112 ? -0.483 -9.468 7.168 1.00 87.44 112 MET A CA 1
ATOM 895 C C . MET A 1 112 ? -0.667 -10.891 7.672 1.00 87.44 112 MET A C 1
ATOM 897 O O . MET A 1 112 ? -0.702 -11.824 6.886 1.00 87.44 112 MET A O 1
ATOM 901 N N . SER A 1 113 ? -0.733 -11.091 8.988 1.00 84.81 113 SER A N 1
ATOM 902 C CA . SER A 1 113 ? -0.986 -12.412 9.561 1.00 84.81 113 SER A CA 1
ATOM 903 C C . SER A 1 113 ? -2.442 -12.619 9.959 1.00 84.81 113 SER A C 1
ATOM 905 O O . SER A 1 113 ? -2.894 -13.759 9.987 1.00 84.81 113 SER A O 1
ATOM 907 N N . ARG A 1 114 ? -3.167 -11.545 10.302 1.00 85.12 114 ARG A N 1
ATOM 908 C CA . ARG A 1 114 ? -4.506 -11.637 10.905 1.00 85.12 114 ARG A CA 1
ATOM 909 C C . ARG A 1 114 ? -5.652 -11.314 9.954 1.00 85.12 114 ARG A C 1
ATOM 911 O O . ARG A 1 114 ? -6.702 -11.928 10.088 1.00 85.12 114 ARG A O 1
ATOM 918 N N . GLU A 1 115 ? -5.480 -10.335 9.068 1.00 85.31 115 GLU A N 1
ATOM 919 C CA . GLU A 1 115 ? -6.569 -9.807 8.229 1.00 85.31 115 GLU A CA 1
ATOM 920 C C . GLU A 1 115 ? -6.416 -10.186 6.751 1.00 85.31 115 GLU A C 1
ATOM 922 O O . GLU A 1 115 ? -7.431 -10.402 6.099 1.00 85.31 115 GLU A O 1
ATOM 927 N N . ALA A 1 116 ? -5.186 -10.285 6.235 1.00 84.94 116 ALA A N 1
ATOM 928 C CA . ALA A 1 116 ? -4.911 -10.644 4.839 1.00 84.94 116 ALA A CA 1
ATOM 929 C C . ALA A 1 116 ? -3.680 -11.568 4.698 1.00 84.94 116 ALA A C 1
ATOM 931 O O . ALA A 1 116 ? -2.648 -11.149 4.163 1.00 84.94 116 ALA A O 1
ATOM 932 N N . PRO A 1 117 ? -3.740 -12.814 5.209 1.00 82.50 117 PRO A N 1
ATOM 933 C CA . PRO A 1 117 ? -2.657 -13.791 5.061 1.00 82.50 117 PRO A CA 1
ATOM 934 C C . PRO A 1 117 ? -2.327 -14.133 3.603 1.00 82.50 117 PRO A C 1
ATOM 936 O O . PRO A 1 117 ? -1.197 -14.509 3.311 1.00 82.50 117 PRO A O 1
ATOM 939 N N . GLU A 1 118 ? -3.285 -13.978 2.693 1.00 84.69 118 GLU A N 1
ATOM 940 C CA . GLU A 1 118 ? -3.135 -14.211 1.258 1.00 84.69 118 GLU A CA 1
ATOM 941 C C . GLU A 1 118 ? -2.315 -13.135 0.526 1.00 84.69 118 GLU A C 1
ATOM 943 O O . GLU A 1 118 ? -2.027 -13.295 -0.656 1.00 84.69 118 GLU A O 1
ATOM 948 N N . TRP A 1 119 ? -1.948 -12.038 1.201 1.00 83.50 119 TRP A N 1
ATOM 949 C CA . TRP A 1 119 ? -1.126 -10.954 0.637 1.00 83.50 119 TRP A CA 1
ATOM 950 C C . TRP A 1 119 ? 0.374 -11.097 0.927 1.00 83.50 119 TRP A C 1
ATOM 952 O O . TRP A 1 119 ? 1.151 -10.219 0.547 1.00 83.50 119 TRP A O 1
ATOM 962 N N . ARG A 1 120 ? 0.778 -12.167 1.618 1.00 75.81 120 ARG A N 1
ATOM 963 C CA . ARG A 1 120 ? 2.187 -12.529 1.826 1.00 75.81 120 ARG A CA 1
ATOM 964 C C . ARG A 1 120 ? 2.759 -13.272 0.631 1.00 75.81 120 ARG A C 1
ATOM 966 O O . ARG A 1 120 ? 3.934 -12.986 0.315 1.00 75.81 120 ARG A O 1
#

InterPro domains:
  IPR002815 Spo11/DNA topoisomerase VI subunit A [PTHR10848] (32-120)
  IPR034136 Topoisomerase 6 subunit A/Spo11, TOPRIM domain [PF21180] (31-120)
  IPR036078 Spo11/DNA topoisomerase VI subunit A superfamily [SSF56726] (31-120)

Secondary structure (DSSP, 8-state):
--SHHHHHHHHHHHHHHHHHHHHHHHHHHHHTT---EEE--SSHHHHHHH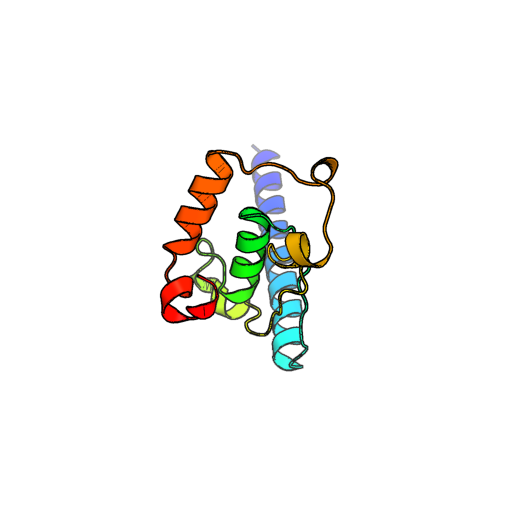HHHHH--STTTTTHHHH--TT-EEEE--TTHHHHTT--GGG-PPPPHHHHHHHHHHHTSHHHHHT-GGG-

Sequence (120 aa):
MTNSVKKTAALLLQEEATQIFQQEGMLFILEVSLVCYCNVDSDPYGFDIMATYKFGSLKLAYDAKFLRVPNIRWLGVFTSDLKEYCLPDCCRLQLSPEDRRKAEGILTRCYMSREAPEWR

Radius of gyration: 18.11 Å; chains: 1; bounding box: 42×51×41 Å

Foldseek 3Di:
DPDPVVVVVVVVVVVVVVVVVLLVVQVVCVVVVPQAEQEFDQFLVSVVVQCCQQQNDPVVVVCRVSRHDVNYHYPDDHPVVCVVVVDDPVVDDDDDPVRVVSNVVVCPDPCCVPPNVVVD

pLDDT: mean 79.86, std 10.64, range [53.12, 95.31]